Protein AF-A0A7C5BW83-F1 (afdb_monomer)

Nearest PDB structures (foldseek):
  3kxy-assembly4_V  TM=2.180E-01  e=2.032E+00  Pseudomonas aeruginosa
  3kxy-assembly2_T  TM=2.739E-01  e=6.549E+00  Pseudomonas aeruginosa

Structure (mmCIF, N/CA/C/O backbone):
data_AF-A0A7C5BW83-F1
#
_entry.id   AF-A0A7C5BW83-F1
#
loop_
_atom_site.group_PDB
_atom_site.id
_atom_site.type_symbol
_atom_site.label_atom_id
_atom_site.label_alt_id
_atom_site.label_comp_id
_atom_site.label_asym_id
_atom_site.label_entity_id
_atom_site.label_seq_id
_atom_site.pdbx_PDB_ins_code
_atom_site.Cartn_x
_atom_site.Cartn_y
_atom_site.Cartn_z
_atom_site.occupancy
_atom_site.B_iso_or_equiv
_atom_site.auth_seq_id
_atom_site.auth_comp_id
_atom_site.auth_asym_id
_atom_site.auth_atom_id
_atom_site.pdbx_PDB_model_num
ATOM 1 N N . MET A 1 1 ? 11.872 19.569 -28.171 1.00 52.12 1 MET A N 1
ATOM 2 C CA . MET A 1 1 ? 11.306 18.224 -28.415 1.00 52.12 1 MET A CA 1
ATOM 3 C C . MET A 1 1 ? 12.362 17.209 -28.001 1.00 52.12 1 MET A C 1
ATOM 5 O O . MET A 1 1 ? 13.387 17.129 -28.664 1.00 52.12 1 MET A O 1
ATOM 9 N N . GLN A 1 2 ? 12.189 16.539 -26.862 1.00 61.56 2 GLN A N 1
ATOM 10 C CA . GLN A 1 2 ? 13.181 15.584 -26.355 1.00 61.56 2 GLN A CA 1
ATOM 11 C C . GLN A 1 2 ? 12.855 14.187 -26.890 1.00 61.56 2 GLN A C 1
ATOM 13 O O . GLN A 1 2 ? 11.687 13.812 -26.971 1.00 61.56 2 GLN A O 1
ATOM 18 N N . ARG A 1 3 ? 13.874 13.451 -27.338 1.00 64.69 3 ARG A N 1
ATOM 19 C CA . ARG A 1 3 ? 13.723 12.127 -27.952 1.00 64.69 3 ARG A CA 1
ATOM 20 C C . ARG A 1 3 ? 14.452 11.116 -27.079 1.00 64.69 3 ARG A C 1
ATOM 22 O O . ARG A 1 3 ? 15.665 11.213 -26.939 1.00 64.69 3 ARG A O 1
ATOM 29 N N . ALA A 1 4 ? 13.725 10.158 -26.516 1.00 69.69 4 ALA A N 1
ATOM 30 C CA . ALA A 1 4 ? 14.330 9.018 -25.841 1.00 69.69 4 ALA A CA 1
ATOM 31 C C . ALA A 1 4 ? 14.595 7.903 -26.863 1.00 69.69 4 ALA A C 1
ATOM 33 O O . ALA A 1 4 ? 13.813 7.701 -27.797 1.00 69.69 4 ALA A O 1
ATOM 34 N N . ARG A 1 5 ? 15.724 7.205 -26.726 1.00 71.44 5 ARG A N 1
ATOM 35 C CA . ARG A 1 5 ? 16.112 6.127 -27.643 1.00 71.44 5 ARG A CA 1
ATOM 36 C C . ARG A 1 5 ? 15.618 4.794 -27.096 1.00 71.44 5 ARG A 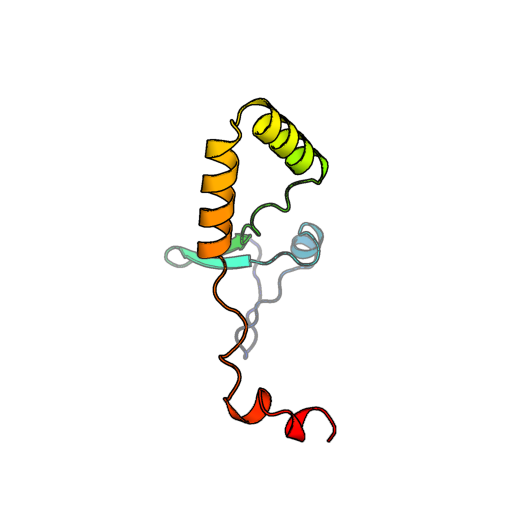C 1
ATOM 38 O O . ARG A 1 5 ? 15.892 4.471 -25.944 1.00 71.44 5 ARG A O 1
ATOM 45 N N . LEU A 1 6 ? 14.933 4.030 -27.944 1.00 78.69 6 LEU A N 1
ATOM 46 C CA . LEU A 1 6 ? 14.587 2.640 -27.670 1.00 78.69 6 LEU A CA 1
ATOM 47 C C . LEU A 1 6 ? 15.761 1.746 -28.085 1.00 78.69 6 LEU A C 1
ATOM 49 O O . LEU A 1 6 ? 16.260 1.854 -29.211 1.00 78.69 6 LEU A O 1
ATOM 53 N N . ASP A 1 7 ? 16.224 0.884 -27.189 1.00 82.38 7 ASP A N 1
ATOM 54 C CA . ASP A 1 7 ? 17.207 -0.136 -27.533 1.00 82.38 7 ASP A CA 1
ATOM 55 C C . ASP A 1 7 ? 16.550 -1.357 -28.212 1.00 82.38 7 ASP A C 1
ATOM 57 O O . ASP A 1 7 ? 15.327 -1.487 -28.299 1.00 82.38 7 ASP A O 1
ATOM 61 N N . LYS A 1 8 ? 17.373 -2.293 -28.701 1.00 81.88 8 LYS A N 1
ATOM 62 C CA . LYS A 1 8 ? 16.898 -3.525 -29.367 1.00 81.88 8 LYS A CA 1
ATOM 63 C C . LYS A 1 8 ? 16.144 -4.484 -28.432 1.00 81.88 8 LYS A C 1
ATOM 65 O O . LYS A 1 8 ? 15.617 -5.486 -28.900 1.00 81.88 8 LYS A O 1
ATOM 70 N N . ARG A 1 9 ? 16.139 -4.217 -27.126 1.00 81.69 9 ARG A N 1
ATOM 71 C CA . ARG A 1 9 ? 15.454 -4.991 -26.085 1.00 81.69 9 ARG A CA 1
ATOM 72 C C . ARG A 1 9 ? 14.198 -4.271 -25.583 1.00 81.69 9 ARG A C 1
ATOM 74 O O . ARG A 1 9 ? 13.590 -4.740 -24.628 1.00 81.69 9 ARG A O 1
ATOM 81 N N . GLY A 1 10 ? 13.816 -3.155 -26.210 1.00 78.19 10 GLY A N 1
ATOM 82 C CA . GLY A 1 10 ? 12.641 -2.374 -25.836 1.00 78.19 10 GLY A CA 1
ATOM 83 C C . GLY A 1 10 ? 12.843 -1.471 -24.617 1.00 78.19 10 GLY A C 1
ATOM 84 O O . GLY A 1 10 ? 11.860 -0.985 -24.070 1.00 78.19 10 GLY A O 1
ATOM 85 N N . ARG A 1 11 ? 14.082 -1.229 -24.169 1.00 82.25 11 ARG A N 1
ATOM 86 C CA . ARG A 1 11 ? 14.363 -0.315 -23.052 1.00 82.25 11 ARG A CA 1
ATOM 87 C C . ARG A 1 11 ? 14.449 1.114 -23.558 1.00 82.25 11 ARG A C 1
ATOM 89 O O . ARG A 1 11 ? 15.097 1.380 -24.571 1.00 82.25 11 ARG A O 1
ATOM 96 N N . VAL A 1 12 ? 13.824 2.029 -22.828 1.00 83.25 12 VAL A N 1
ATOM 97 C CA . VAL A 1 12 ? 13.909 3.469 -23.073 1.00 83.25 12 VAL A CA 1
ATOM 98 C C . VAL A 1 12 ? 14.914 4.059 -22.093 1.00 83.25 12 VAL A C 1
ATOM 100 O O . VAL A 1 12 ? 14.702 4.003 -20.886 1.00 83.25 12 VAL A O 1
ATOM 103 N N . THR A 1 13 ? 16.002 4.638 -22.599 1.00 81.94 13 THR A N 1
ATOM 104 C CA . THR A 1 13 ? 16.920 5.422 -21.760 1.00 81.94 13 THR A CA 1
ATOM 105 C C . THR A 1 13 ? 16.453 6.874 -21.739 1.00 81.94 13 THR A C 1
ATOM 107 O O . THR A 1 13 ? 16.411 7.526 -22.788 1.00 81.94 13 THR A O 1
ATOM 110 N N . LEU A 1 14 ? 16.084 7.367 -20.555 1.00 82.19 14 LEU A N 1
ATOM 111 C CA . LEU A 1 14 ? 15.738 8.772 -20.345 1.00 82.19 14 LEU A CA 1
ATOM 112 C C . LEU A 1 14 ? 17.015 9.627 -20.217 1.00 82.19 14 LEU A C 1
ATOM 114 O O . LEU A 1 14 ? 18.001 9.145 -19.658 1.00 82.19 14 LEU A O 1
ATOM 118 N N . PRO A 1 15 ? 17.013 10.874 -20.721 1.00 83.44 15 PRO A N 1
ATOM 119 C CA . PRO A 1 15 ? 18.091 11.831 -20.478 1.00 83.44 15 PRO A CA 1
ATOM 120 C C . PRO A 1 15 ? 18.303 12.103 -18.982 1.00 83.44 15 PRO A C 1
ATOM 122 O O . PRO A 1 15 ? 17.350 12.099 -18.197 1.00 83.44 15 PRO A O 1
ATOM 125 N N . GLU A 1 16 ? 19.547 12.378 -18.595 1.00 81.94 16 GLU A N 1
ATOM 126 C CA . GLU A 1 16 ? 19.949 12.630 -17.204 1.00 81.94 16 GLU A CA 1
ATOM 127 C C . GLU A 1 16 ? 19.235 13.854 -16.605 1.00 81.94 16 GLU A C 1
ATOM 129 O O . GLU A 1 16 ? 18.886 13.878 -15.424 1.00 81.94 16 GLU A O 1
ATOM 134 N N . GLU A 1 17 ? 18.906 14.841 -17.436 1.00 83.06 17 GLU A N 1
ATOM 135 C CA . GLU A 1 17 ? 18.169 16.038 -17.033 1.00 83.06 17 GLU A CA 1
ATOM 136 C C . GLU A 1 17 ? 16.736 15.724 -16.588 1.00 83.06 17 GLU A C 1
ATOM 138 O O . GLU A 1 17 ? 16.185 16.447 -15.763 1.00 83.06 17 GLU A O 1
ATOM 143 N N . ILE A 1 18 ? 16.131 14.651 -17.116 1.00 81.62 18 ILE A N 1
ATOM 144 C CA . ILE A 1 18 ? 14.830 14.161 -16.643 1.00 81.62 18 ILE A CA 1
ATOM 145 C C . ILE A 1 18 ? 15.035 13.364 -15.358 1.00 81.62 18 ILE A C 1
ATOM 147 O O . ILE A 1 18 ? 14.348 13.616 -14.376 1.00 81.62 18 ILE A O 1
ATOM 151 N N . LEU A 1 19 ? 15.998 12.435 -15.345 1.00 81.12 19 LEU A N 1
ATOM 152 C CA . LEU A 1 19 ? 16.256 11.562 -14.195 1.00 81.12 19 LEU A CA 1
ATOM 153 C C . LEU A 1 19 ? 16.594 12.347 -12.920 1.00 81.12 19 LEU A C 1
ATOM 155 O O . LEU A 1 19 ? 16.122 11.989 -11.848 1.00 81.12 19 LEU A O 1
ATOM 159 N N . SER A 1 20 ? 17.343 13.445 -13.039 1.00 81.25 20 SER A N 1
ATOM 160 C CA . SER A 1 20 ? 17.699 14.329 -11.917 1.00 81.25 20 SER A CA 1
ATOM 161 C C . SER A 1 20 ? 16.511 15.064 -11.282 1.00 81.25 20 SER A C 1
ATOM 163 O O . SER A 1 20 ? 16.626 15.548 -10.158 1.00 81.25 20 SER A O 1
ATOM 165 N N . GLN A 1 21 ? 15.370 15.143 -11.971 1.00 81.56 21 GLN A N 1
ATOM 166 C CA . GLN A 1 21 ? 14.134 15.734 -11.447 1.00 81.56 21 GLN A CA 1
ATOM 167 C C . GLN A 1 21 ? 13.223 14.696 -10.780 1.00 81.56 21 GLN A C 1
ATOM 169 O O . GLN A 1 21 ? 12.266 15.066 -10.098 1.00 81.56 21 GLN A O 1
ATOM 174 N N . LEU A 1 22 ? 13.494 13.403 -10.981 1.00 80.81 22 LEU A N 1
ATOM 175 C CA . LEU A 1 22 ? 12.715 12.315 -10.402 1.00 80.81 22 LEU A CA 1
ATOM 176 C C . LEU A 1 22 ? 13.287 11.934 -9.035 1.00 80.81 22 LEU A C 1
ATOM 178 O O . LEU A 1 22 ? 14.490 12.035 -8.792 1.00 80.81 22 LEU A O 1
ATOM 182 N N . ARG A 1 23 ? 12.424 11.476 -8.122 1.00 73.56 23 ARG A N 1
ATOM 183 C CA . ARG A 1 23 ? 12.913 10.929 -6.854 1.00 73.56 23 ARG A CA 1
ATOM 184 C C . ARG A 1 23 ? 13.573 9.567 -7.103 1.00 73.56 23 ARG A C 1
ATOM 186 O O . ARG A 1 23 ? 13.075 8.813 -7.946 1.00 73.56 23 ARG A O 1
ATOM 193 N N . PRO A 1 24 ? 14.633 9.221 -6.352 1.00 71.62 24 PRO A N 1
ATOM 194 C CA . PRO A 1 24 ? 15.136 7.852 -6.307 1.00 71.62 24 PRO A CA 1
ATOM 195 C C . PRO A 1 24 ? 13.990 6.871 -6.025 1.00 71.62 24 PRO A C 1
ATOM 197 O O . PRO A 1 24 ? 13.074 7.211 -5.276 1.00 71.62 24 PRO A O 1
ATOM 200 N N . ASP A 1 25 ? 14.036 5.694 -6.651 1.00 72.19 25 ASP A N 1
ATOM 201 C CA . ASP A 1 25 ? 13.066 4.600 -6.472 1.00 72.19 25 ASP A CA 1
ATOM 202 C C . ASP A 1 25 ? 11.612 4.923 -6.871 1.00 72.19 25 ASP A C 1
ATOM 204 O O . ASP A 1 25 ? 10.677 4.270 -6.423 1.00 72.19 25 ASP A O 1
ATOM 208 N N . SER A 1 26 ? 11.399 5.921 -7.735 1.00 74.50 26 SER A N 1
ATOM 209 C CA . SER A 1 26 ? 10.062 6.218 -8.269 1.00 74.50 26 SER A CA 1
ATOM 210 C C . SER A 1 26 ? 9.642 5.192 -9.327 1.00 74.50 26 SER A C 1
ATOM 212 O O . SER A 1 26 ? 10.343 5.008 -10.326 1.00 74.50 26 SER A O 1
ATOM 214 N N . GLU A 1 27 ? 8.469 4.585 -9.155 1.00 81.81 27 GLU A N 1
ATOM 215 C CA . GLU A 1 27 ? 7.844 3.723 -10.162 1.00 81.81 27 GLU A CA 1
ATOM 216 C C . GLU A 1 27 ? 6.967 4.530 -11.133 1.00 81.81 27 GLU A C 1
ATOM 218 O O . GLU A 1 27 ? 6.298 5.494 -10.758 1.00 81.81 27 GLU A O 1
ATOM 223 N N . PHE A 1 28 ? 6.970 4.137 -12.409 1.00 81.81 28 PHE A N 1
ATOM 224 C CA . PHE A 1 28 ? 6.177 4.776 -13.461 1.00 81.81 28 PHE A CA 1
ATOM 225 C C . PHE A 1 28 ? 5.462 3.728 -14.306 1.00 81.81 28 PHE A C 1
ATOM 227 O O . PHE A 1 28 ? 6.063 2.751 -14.751 1.00 81.81 28 PHE A O 1
ATOM 234 N N . GLU A 1 29 ? 4.197 3.991 -14.601 1.00 84.69 29 GLU A N 1
ATOM 235 C CA . GLU A 1 29 ? 3.402 3.2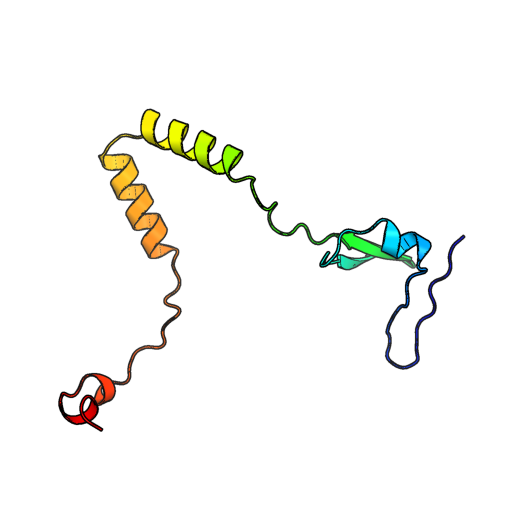52 -15.566 1.00 84.69 29 GLU A CA 1
ATOM 236 C C . GLU A 1 29 ? 3.498 3.898 -16.950 1.00 84.69 29 GLU A C 1
ATOM 238 O O . GLU A 1 29 ? 3.536 5.122 -17.105 1.00 84.69 29 GLU A O 1
ATOM 243 N N . VAL A 1 30 ? 3.521 3.060 -17.989 1.00 85.31 30 VAL A N 1
ATOM 244 C CA . VAL A 1 30 ? 3.501 3.505 -19.385 1.00 85.31 30 VAL A CA 1
ATOM 245 C C . VAL A 1 30 ? 2.068 3.438 -19.900 1.00 85.31 30 VAL A C 1
ATOM 247 O O . VAL A 1 30 ? 1.543 2.358 -20.165 1.00 85.31 30 VAL A O 1
ATOM 250 N N . VAL A 1 31 ? 1.454 4.598 -20.113 1.00 85.00 31 VAL A N 1
ATOM 251 C CA . VAL A 1 31 ? 0.109 4.716 -20.683 1.00 85.00 31 VAL A CA 1
ATOM 252 C C . VAL A 1 31 ? 0.207 5.099 -22.156 1.00 85.00 31 VAL A C 1
ATOM 254 O O . VAL A 1 31 ? 0.898 6.050 -22.529 1.00 85.00 31 VAL A O 1
ATOM 257 N N . ARG A 1 32 ? -0.507 4.371 -23.019 1.00 87.06 32 ARG A N 1
ATOM 258 C CA . ARG A 1 32 ? -0.633 4.721 -24.437 1.00 87.06 32 ARG A CA 1
ATOM 259 C C . ARG A 1 32 ? -1.778 5.705 -24.635 1.00 87.06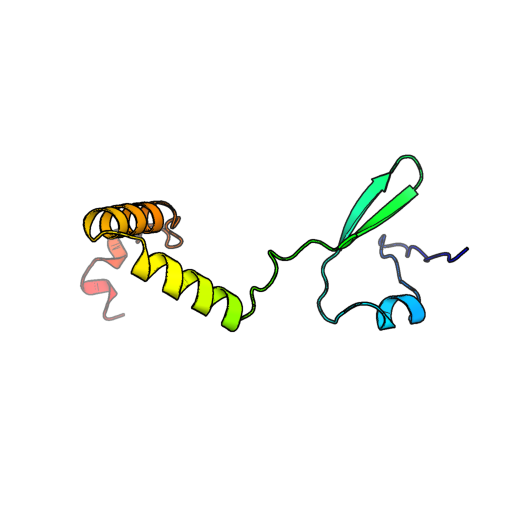 32 ARG A C 1
ATOM 261 O O . ARG A 1 32 ? -2.927 5.389 -24.352 1.00 87.06 32 ARG A O 1
ATOM 268 N N . ASP A 1 33 ? -1.455 6.860 -25.197 1.00 86.88 33 ASP A N 1
ATOM 269 C CA . ASP A 1 33 ? -2.396 7.919 -25.540 1.00 86.88 33 ASP A CA 1
ATOM 270 C C . ASP A 1 33 ? -2.332 8.187 -27.049 1.00 86.88 33 ASP A C 1
ATOM 272 O O . ASP A 1 33 ? -1.461 8.903 -27.553 1.00 86.88 33 AS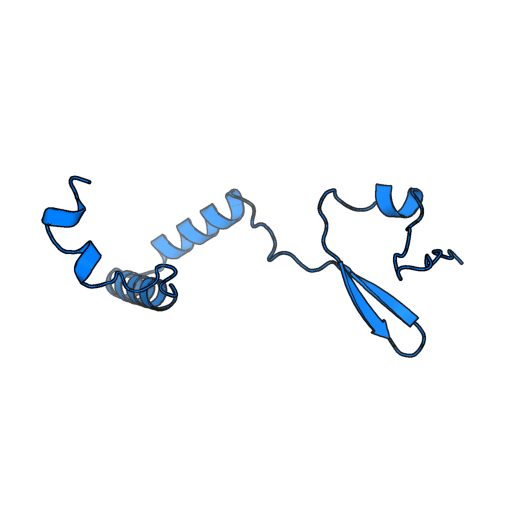P A O 1
ATOM 276 N N . GLY A 1 34 ? -3.194 7.496 -27.799 1.00 86.69 34 GLY A N 1
ATOM 277 C CA . GLY A 1 34 ? -3.180 7.501 -29.262 1.00 86.69 34 GLY A CA 1
ATOM 278 C C . GLY A 1 34 ? -1.858 6.979 -29.844 1.00 86.69 34 GLY A C 1
ATOM 279 O O . GLY A 1 34 ? -1.542 5.784 -29.759 1.00 86.69 34 GLY A O 1
ATOM 280 N N . SER A 1 35 ? -1.095 7.882 -30.469 1.00 86.75 35 SER A N 1
ATOM 281 C CA . SER A 1 35 ? 0.242 7.621 -31.026 1.00 86.75 35 SER A CA 1
ATOM 282 C C . SER A 1 35 ? 1.390 7.926 -30.058 1.00 86.75 35 SER A C 1
ATOM 284 O O . SER A 1 35 ? 2.551 7.750 -30.423 1.00 86.75 35 SER A O 1
ATOM 286 N N . SER A 1 36 ? 1.083 8.410 -28.856 1.00 84.56 36 SER A N 1
ATOM 287 C CA . SER A 1 36 ? 2.062 8.834 -27.859 1.00 84.56 36 SER A CA 1
ATOM 288 C C . SER A 1 36 ? 2.102 7.856 -26.688 1.00 84.56 36 SER A C 1
ATOM 290 O O . SER A 1 36 ? 1.099 7.238 -26.335 1.00 84.56 36 SER A O 1
ATOM 292 N N . LEU A 1 37 ? 3.271 7.725 -26.065 1.00 84.06 37 LEU A N 1
ATOM 293 C CA . LEU A 1 37 ? 3.433 7.040 -24.785 1.00 84.06 37 LEU A CA 1
ATOM 294 C C . LEU A 1 37 ? 3.671 8.100 -23.711 1.00 84.06 37 LEU A C 1
ATOM 296 O O . LEU A 1 37 ? 4.521 8.975 -23.889 1.00 84.06 37 LEU A O 1
ATOM 300 N N . ARG A 1 38 ? 2.913 8.032 -22.618 1.00 83.44 38 ARG A N 1
ATOM 301 C CA . ARG A 1 38 ? 3.075 8.882 -21.439 1.00 83.44 38 ARG A CA 1
ATOM 302 C C . ARG A 1 38 ? 3.552 8.030 -20.271 1.00 83.44 38 ARG A C 1
ATOM 304 O O . ARG A 1 38 ? 3.004 6.961 -20.030 1.00 83.44 38 ARG A O 1
ATOM 311 N N . LEU A 1 39 ? 4.565 8.518 -19.565 1.00 83.25 39 LEU A N 1
ATOM 312 C CA . LEU A 1 39 ? 4.974 7.974 -18.275 1.00 83.25 39 LEU A CA 1
ATOM 313 C C . LEU A 1 39 ? 4.162 8.684 -17.198 1.00 83.25 39 LEU A C 1
ATOM 315 O O . LEU A 1 39 ? 4.210 9.911 -17.106 1.00 83.25 39 LEU A O 1
ATOM 319 N N . VAL A 1 40 ? 3.400 7.923 -16.426 1.00 82.56 40 VAL A N 1
ATOM 320 C CA . VAL A 1 40 ? 2.621 8.424 -15.295 1.00 82.56 40 VAL A CA 1
ATOM 321 C C . VAL A 1 40 ? 3.254 7.840 -14.039 1.00 82.56 40 VAL A C 1
ATOM 323 O O . VAL A 1 40 ? 3.495 6.634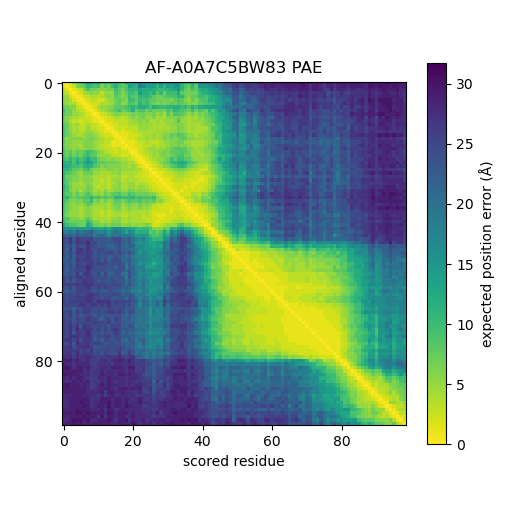 -14.022 1.00 82.56 40 VAL A O 1
ATOM 326 N N . PRO A 1 41 ? 3.598 8.651 -13.024 1.00 79.88 41 PRO A N 1
ATOM 327 C CA . PRO A 1 41 ? 4.075 8.096 -11.766 1.00 79.88 41 PRO A CA 1
ATOM 328 C C . PRO A 1 41 ? 3.009 7.144 -11.235 1.00 79.88 41 PRO A C 1
ATOM 330 O O . PRO A 1 41 ? 1.836 7.514 -11.156 1.00 79.88 41 PRO A O 1
ATOM 333 N N . VAL A 1 42 ? 3.417 5.922 -10.904 1.00 78.06 42 VAL A N 1
ATOM 334 C CA . VAL A 1 42 ? 2.564 5.057 -10.099 1.00 78.06 42 VAL A CA 1
ATOM 335 C C . VAL A 1 42 ? 2.522 5.744 -8.751 1.00 78.06 42 VAL A C 1
ATOM 337 O O . VAL A 1 42 ? 3.557 5.892 -8.097 1.00 78.06 42 VAL A O 1
ATOM 340 N N . GLU A 1 43 ? 1.359 6.263 -8.370 1.00 63.22 43 GLU A N 1
ATOM 341 C CA . GLU A 1 43 ? 1.162 6.685 -6.994 1.00 63.22 43 GLU A CA 1
ATOM 342 C C . GLU A 1 43 ? 1.342 5.426 -6.138 1.00 63.22 43 GLU A C 1
ATOM 344 O O . GLU A 1 43 ? 0.410 4.641 -5.966 1.00 63.22 43 GLU A O 1
ATOM 349 N N . GLU A 1 44 ? 2.553 5.209 -5.603 1.00 55.56 44 GLU A N 1
ATOM 350 C CA . GLU A 1 44 ? 2.679 4.445 -4.366 1.00 55.56 44 GLU A CA 1
ATOM 351 C C . GLU A 1 44 ? 1.621 5.048 -3.437 1.00 55.56 44 GLU A C 1
ATOM 353 O O . GLU A 1 44 ? 1.600 6.283 -3.326 1.00 55.56 44 GLU A O 1
ATOM 358 N N . PRO A 1 45 ? 0.727 4.249 -2.816 1.00 52.38 45 PRO A N 1
ATOM 359 C CA . PRO A 1 45 ? -0.260 4.785 -1.891 1.00 52.38 45 PRO A CA 1
ATOM 360 C C . PRO A 1 45 ? 0.504 5.687 -0.937 1.00 52.38 45 PRO A C 1
ATOM 362 O O . PRO A 1 45 ? 1.408 5.199 -0.254 1.00 52.38 45 PRO A O 1
ATOM 365 N N . ALA A 1 46 ? 0.237 6.998 -1.037 1.00 54.81 46 ALA A N 1
ATOM 366 C CA . ALA A 1 46 ? 1.162 8.027 -0.582 1.00 54.81 46 ALA A CA 1
ATOM 367 C C . ALA A 1 46 ? 1.697 7.617 0.782 1.00 54.81 46 ALA A C 1
ATOM 369 O O . ALA A 1 46 ? 0.888 7.373 1.681 1.00 54.81 46 ALA A O 1
ATOM 370 N N . ARG A 1 47 ? 3.022 7.447 0.912 1.00 56.41 47 ARG A N 1
ATOM 371 C CA . ARG A 1 47 ? 3.644 7.096 2.194 1.00 56.41 47 ARG A CA 1
ATOM 372 C C . ARG A 1 47 ? 3.225 8.170 3.189 1.00 56.41 47 ARG A C 1
ATOM 374 O O . ARG A 1 47 ? 3.816 9.249 3.215 1.00 56.41 47 ARG A O 1
ATOM 381 N N . ARG A 1 48 ? 2.148 7.899 3.933 1.00 64.12 48 ARG A N 1
ATOM 382 C CA . ARG A 1 48 ? 1.564 8.847 4.875 1.00 64.12 48 ARG A CA 1
ATOM 383 C C . ARG A 1 48 ? 2.658 9.166 5.871 1.00 64.12 48 ARG A C 1
ATOM 385 O O . ARG A 1 48 ? 3.339 8.262 6.365 1.00 64.12 48 ARG A O 1
ATOM 392 N N . SER A 1 49 ? 2.876 10.447 6.131 1.00 72.88 49 SER A N 1
ATOM 393 C CA . SER A 1 49 ? 3.857 10.822 7.134 1.00 72.88 49 SER A CA 1
ATOM 394 C C . SER A 1 49 ? 3.425 10.252 8.486 1.00 72.88 49 SER A C 1
ATOM 396 O O . SER A 1 49 ? 2.235 10.143 8.789 1.00 72.88 49 SER A O 1
ATOM 398 N N . VAL A 1 50 ? 4.398 9.904 9.331 1.00 74.94 50 VAL A N 1
ATOM 399 C CA . VAL A 1 50 ? 4.131 9.381 10.684 1.00 74.94 50 VAL A CA 1
ATOM 400 C C . VAL A 1 50 ? 3.210 10.324 11.466 1.00 74.94 50 VAL A C 1
ATOM 402 O O . VAL A 1 50 ? 2.331 9.878 12.197 1.00 74.94 50 VAL A O 1
ATOM 405 N N . LYS A 1 51 ? 3.362 11.635 11.250 1.00 76.81 51 LYS A N 1
ATOM 406 C CA . LYS A 1 51 ? 2.541 12.668 11.879 1.00 76.81 51 LYS A CA 1
ATOM 407 C C . LYS A 1 51 ? 1.073 12.593 11.452 1.00 76.81 51 LYS A C 1
ATOM 409 O O . LYS A 1 51 ? 0.195 12.732 12.295 1.00 76.81 51 LYS A O 1
ATO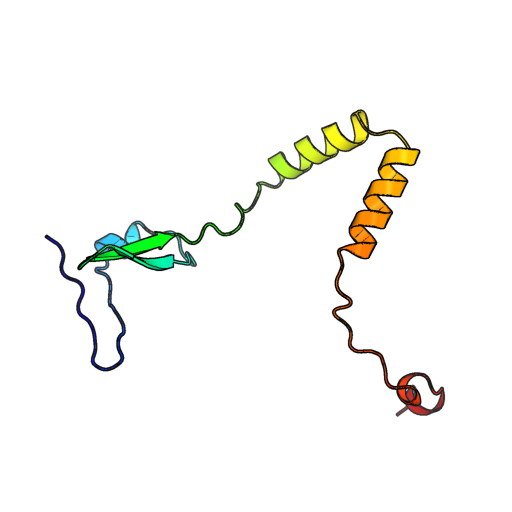M 414 N N . GLU A 1 52 ? 0.803 12.368 10.168 1.00 78.62 52 GLU A N 1
ATOM 415 C CA . GLU A 1 52 ? -0.566 12.239 9.653 1.00 78.62 52 GLU A CA 1
ATOM 416 C C . GLU A 1 52 ? -1.248 10.986 10.198 1.00 78.62 52 GLU A C 1
ATOM 418 O O . GLU A 1 52 ? -2.373 11.070 10.685 1.00 78.62 52 GLU A O 1
ATOM 423 N N . LEU A 1 53 ? -0.535 9.855 10.200 1.00 81.62 53 LEU A N 1
ATOM 424 C CA . LEU A 1 53 ? -1.029 8.601 10.775 1.00 81.62 53 LEU A CA 1
ATOM 425 C C . LEU A 1 53 ? -1.351 8.749 12.265 1.00 81.62 53 LEU A C 1
ATOM 427 O O . LEU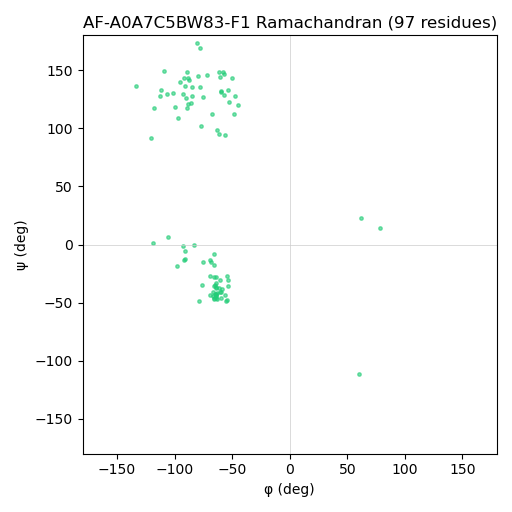 A 1 53 ? -2.374 8.257 12.735 1.00 81.62 53 LEU A O 1
ATOM 431 N N . GLN A 1 54 ? -0.499 9.459 13.006 1.00 83.44 54 GLN A N 1
ATOM 432 C CA . GLN A 1 54 ? -0.710 9.696 14.427 1.00 83.44 54 GLN A CA 1
ATOM 433 C C . GLN A 1 54 ? -1.944 10.572 14.685 1.00 83.44 54 GLN A C 1
ATOM 435 O O . GLN A 1 54 ? -2.776 10.218 15.516 1.00 83.44 54 GLN A O 1
ATOM 440 N N . SER A 1 55 ? -2.111 11.669 13.941 1.00 85.75 55 SER A N 1
ATOM 441 C CA . SER A 1 55 ? -3.283 12.543 14.086 1.00 85.75 55 SER A CA 1
ATOM 442 C C . SER A 1 55 ? -4.601 11.858 13.706 1.00 85.75 55 SER A C 1
ATOM 444 O O . SER A 1 55 ? -5.637 12.136 14.306 1.00 85.75 55 SER A O 1
ATOM 446 N N . GLU A 1 56 ? -4.591 10.969 12.715 1.00 87.69 56 GLU A N 1
ATOM 447 C CA . GLU A 1 56 ? -5.763 10.176 12.330 1.00 87.69 56 GLU A CA 1
ATOM 448 C C . GLU A 1 56 ? -6.116 9.141 13.405 1.00 87.69 56 GLU A C 1
ATOM 450 O O . GLU A 1 56 ? -7.281 9.032 13.792 1.00 87.69 56 GLU A O 1
ATOM 455 N N . ALA A 1 57 ? -5.111 8.453 13.955 1.00 87.75 57 ALA A N 1
ATOM 456 C CA . ALA A 1 57 ? -5.303 7.522 15.060 1.00 87.75 57 ALA A CA 1
ATOM 457 C C . ALA A 1 57 ? -5.887 8.226 16.295 1.00 87.75 57 ALA A C 1
ATOM 459 O O . ALA A 1 57 ? -6.847 7.736 16.883 1.00 87.75 57 ALA A O 1
ATOM 460 N N . GLU A 1 58 ? -5.357 9.394 16.668 1.00 91.00 58 GLU A N 1
ATOM 461 C CA . GLU A 1 58 ? -5.865 10.189 17.794 1.00 91.00 58 GLU A CA 1
ATOM 462 C C . GLU A 1 58 ? -7.354 10.530 17.641 1.00 91.00 58 GLU A C 1
ATOM 464 O O . GLU A 1 58 ? -8.119 10.370 18.594 1.00 91.00 58 GLU A O 1
ATOM 469 N N . ARG A 1 59 ? -7.791 10.929 16.438 1.00 92.44 59 ARG A N 1
ATOM 470 C CA . ARG A 1 59 ? -9.214 11.182 16.154 1.00 92.44 59 ARG A CA 1
ATOM 471 C C . ARG A 1 59 ? -10.045 9.911 16.233 1.00 92.44 59 ARG A C 1
ATOM 473 O O . ARG A 1 59 ? -11.070 9.901 16.907 1.00 92.44 59 ARG A O 1
ATOM 480 N N . TYR A 1 60 ? -9.579 8.830 15.611 1.00 93.44 60 TYR A N 1
ATOM 481 C CA . TYR A 1 60 ? -10.271 7.545 15.641 1.00 93.44 60 TYR A CA 1
ATOM 482 C C . TYR A 1 60 ? -10.541 7.086 17.081 1.00 93.44 60 TYR A C 1
ATOM 484 O O . TYR A 1 60 ? -11.673 6.739 17.418 1.00 93.44 60 TYR A O 1
ATOM 492 N N . TRP A 1 61 ? -9.537 7.143 17.962 1.00 92.06 61 TRP A N 1
ATOM 493 C CA . TRP A 1 61 ? -9.692 6.736 19.363 1.00 92.06 61 TRP A CA 1
ATOM 494 C C . TRP A 1 61 ? -10.581 7.679 20.181 1.00 92.06 61 TRP A C 1
ATOM 496 O O . TRP A 1 61 ? -11.196 7.227 21.150 1.00 92.06 61 TRP A O 1
ATOM 506 N N . ALA A 1 62 ? -10.661 8.959 19.814 1.00 93.62 62 ALA A N 1
ATOM 507 C CA . ALA A 1 62 ? -11.548 9.922 20.459 1.00 93.62 62 ALA A CA 1
ATOM 508 C C . ALA A 1 62 ? -13.019 9.747 20.038 1.00 93.62 62 ALA A C 1
ATOM 510 O O . ALA A 1 62 ? -13.915 9.946 20.854 1.00 93.62 62 ALA A O 1
ATOM 511 N N . GLU A 1 63 ? -13.268 9.366 18.783 1.00 94.44 63 GLU A N 1
ATOM 512 C CA . GLU A 1 63 ? -14.605 9.373 18.175 1.00 94.44 63 GLU A CA 1
ATOM 513 C C . GLU A 1 63 ? -15.304 8.002 18.178 1.00 94.44 63 GLU A C 1
ATOM 515 O O . GLU A 1 63 ? -16.527 7.934 18.055 1.00 94.44 63 GLU A O 1
ATOM 520 N N . THR A 1 64 ? -14.572 6.896 18.350 1.00 94.19 64 THR A N 1
ATOM 521 C CA . THR A 1 64 ? -15.156 5.541 18.326 1.00 94.19 64 THR A CA 1
ATOM 522 C C . THR A 1 64 ? -15.502 4.990 19.707 1.00 94.19 64 THR A C 1
ATOM 524 O O . THR A 1 64 ? -14.727 5.109 20.663 1.00 94.19 64 THR A O 1
ATOM 527 N N . THR A 1 65 ? -16.646 4.301 19.803 1.00 95.56 65 THR A N 1
ATOM 528 C CA . THR A 1 65 ? -17.052 3.545 21.000 1.00 95.56 65 THR A CA 1
ATOM 529 C C . THR A 1 65 ? -16.320 2.208 21.104 1.00 95.56 65 THR A C 1
ATOM 531 O O . THR A 1 65 ? -15.686 1.743 20.155 1.00 95.56 65 THR A O 1
ATOM 534 N N . SER A 1 66 ? -16.436 1.552 22.260 1.00 93.06 66 SER A N 1
ATOM 535 C CA . SER A 1 66 ? -15.837 0.229 22.469 1.00 93.06 66 SER A CA 1
ATOM 536 C C . SER A 1 66 ? -16.445 -0.842 21.555 1.00 93.06 66 SER A C 1
ATOM 538 O O . SER A 1 66 ? -15.696 -1.671 21.039 1.00 93.06 66 SER A O 1
ATOM 540 N N . GLU A 1 67 ? -17.760 -0.813 21.289 1.00 94.75 67 GLU A N 1
ATOM 541 C CA . GLU A 1 67 ? -18.368 -1.769 20.351 1.00 94.75 67 GLU A CA 1
ATOM 542 C C . GLU A 1 67 ? -17.893 -1.544 18.913 1.00 94.75 67 GLU A C 1
ATOM 544 O O . GLU A 1 67 ? -17.597 -2.506 18.204 1.00 94.75 67 GLU A O 1
ATOM 549 N N . GLN A 1 68 ? -17.777 -0.281 18.486 1.00 93.62 68 GLN A N 1
ATOM 550 C CA . GLN A 1 68 ? -17.328 0.050 17.134 1.00 93.62 68 GLN A CA 1
ATOM 551 C C . GLN A 1 68 ? -15.881 -0.406 16.903 1.00 93.62 68 GLN A C 1
ATOM 553 O O . GLN A 1 68 ? -15.596 -1.058 15.904 1.00 93.62 68 GLN A O 1
ATOM 558 N N . ARG A 1 69 ? -14.993 -0.188 17.881 1.00 94.62 69 ARG A N 1
ATOM 559 C CA . ARG A 1 69 ? -13.601 -0.666 17.816 1.00 94.62 69 ARG A CA 1
ATOM 560 C C . ARG A 1 69 ? -13.510 -2.184 17.702 1.00 94.62 69 ARG A C 1
ATOM 562 O O . ARG A 1 69 ? -12.682 -2.687 16.950 1.00 94.62 69 ARG A O 1
ATOM 569 N N . ALA A 1 70 ? -14.344 -2.914 18.444 1.00 94.19 70 ALA 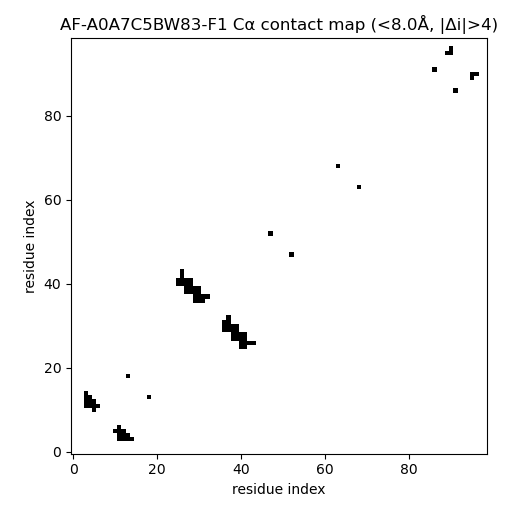A N 1
ATOM 570 C CA . ALA A 1 70 ? -14.379 -4.371 18.365 1.00 94.19 70 ALA A CA 1
ATOM 571 C C . ALA A 1 70 ? -14.808 -4.840 16.966 1.00 94.19 70 ALA A C 1
ATOM 573 O O . ALA A 1 70 ? -14.207 -5.757 16.410 1.00 94.19 70 ALA A O 1
ATOM 574 N N . LYS A 1 71 ? -15.804 -4.175 16.370 1.00 95.62 71 LYS A N 1
ATOM 575 C CA . LYS A 1 71 ? -16.265 -4.465 15.009 1.00 95.62 71 LYS A CA 1
ATOM 576 C C . LYS A 1 71 ? -15.188 -4.178 13.960 1.00 95.62 71 LYS A C 1
ATOM 578 O O . LYS A 1 71 ? -14.947 -5.022 13.101 1.00 95.62 71 LYS A O 1
ATOM 583 N N . ASP A 1 72 ? -14.531 -3.027 14.053 1.00 93.81 72 ASP A N 1
ATOM 584 C CA . ASP A 1 72 ? -13.481 -2.627 13.111 1.00 93.81 72 ASP A CA 1
ATOM 585 C C . ASP A 1 72 ? -12.255 -3.545 13.210 1.00 93.81 72 ASP A C 1
ATOM 587 O O . ASP A 1 72 ? -11.659 -3.902 12.196 1.00 93.81 72 ASP A O 1
ATOM 591 N N . PHE A 1 73 ? -11.923 -4.008 14.419 1.00 91.38 73 PHE A N 1
ATOM 592 C CA . PHE A 1 73 ? -10.861 -4.990 14.630 1.00 91.38 73 PHE A CA 1
ATOM 593 C C . PHE A 1 73 ? -11.166 -6.340 13.970 1.00 91.38 73 PHE A C 1
ATOM 595 O O . PHE A 1 73 ? -10.297 -6.905 13.310 1.00 91.38 73 PHE A O 1
ATOM 602 N N . LEU A 1 74 ? -12.395 -6.847 14.107 1.00 92.25 74 LEU A N 1
ATOM 603 C CA . LEU A 1 74 ? -12.805 -8.090 13.445 1.00 92.25 74 LEU A CA 1
ATOM 604 C C . LEU A 1 74 ? -12.784 -7.945 11.919 1.00 92.25 74 LEU A C 1
ATOM 606 O O . LEU A 1 74 ? -12.246 -8.808 11.235 1.00 92.25 74 LEU A O 1
ATOM 610 N N . ALA A 1 75 ? -13.279 -6.822 11.391 1.00 90.06 75 ALA A N 1
ATOM 611 C CA . ALA A 1 75 ? -13.224 -6.541 9.958 1.00 90.06 75 ALA A CA 1
ATOM 612 C C . ALA A 1 75 ? -11.778 -6.460 9.435 1.00 90.06 75 ALA A C 1
ATOM 614 O O . ALA A 1 75 ? -11.483 -6.933 8.338 1.00 90.06 75 ALA A O 1
ATOM 615 N N . TRP A 1 76 ? -10.862 -5.892 10.226 1.00 90.12 76 TRP A N 1
ATOM 616 C CA . TRP A 1 76 ? -9.439 -5.888 9.903 1.00 90.12 76 TRP A CA 1
ATOM 617 C C . TRP A 1 76 ? -8.862 -7.305 9.863 1.00 90.12 76 TRP A C 1
ATOM 619 O O . TRP A 1 76 ? -8.199 -7.635 8.884 1.00 90.12 76 TRP A O 1
ATOM 629 N N . ILE A 1 77 ? -9.150 -8.155 10.856 1.00 86.19 77 ILE A N 1
ATOM 630 C CA . ILE A 1 77 ? -8.734 -9.569 10.845 1.00 86.19 77 ILE A CA 1
ATOM 631 C C . ILE A 1 77 ? -9.231 -10.272 9.580 1.00 86.19 77 ILE A C 1
ATOM 633 O O . ILE A 1 77 ? -8.435 -10.918 8.905 1.00 86.19 77 ILE A O 1
ATOM 637 N N . ASP A 1 78 ? -10.508 -10.114 9.236 1.00 85.25 78 ASP A N 1
ATOM 638 C CA . ASP A 1 78 ? -11.107 -10.770 8.068 1.00 85.25 78 ASP A CA 1
ATOM 639 C C . ASP A 1 78 ? -10.485 -10.293 6.745 1.00 85.25 78 ASP A C 1
ATOM 641 O O . ASP A 1 78 ? -10.434 -11.039 5.768 1.00 85.25 78 ASP A O 1
ATOM 645 N N . SER A 1 79 ? -9.983 -9.054 6.704 1.00 85.56 79 SER A N 1
ATOM 646 C CA . SER A 1 79 ? -9.273 -8.511 5.539 1.00 85.56 79 SER A CA 1
ATOM 647 C C . SER A 1 79 ? -7.849 -9.048 5.369 1.00 85.56 79 SER A C 1
ATOM 649 O O . SER A 1 79 ? -7.253 -8.879 4.302 1.00 85.56 79 SER A O 1
ATOM 651 N N . LEU A 1 80 ? -7.278 -9.677 6.402 1.00 84.38 80 LEU A N 1
ATOM 652 C CA . LEU A 1 80 ? -5.968 -10.302 6.296 1.00 84.38 80 LEU A CA 1
ATOM 653 C C . LEU A 1 80 ? -6.135 -11.629 5.557 1.00 84.38 80 LEU A C 1
ATOM 655 O O . LEU A 1 80 ? -6.536 -12.633 6.141 1.00 84.38 80 LEU A O 1
ATOM 659 N N . GLU A 1 81 ? -5.780 -11.655 4.271 1.00 70.75 81 GLU A N 1
ATOM 660 C CA . GLU A 1 81 ? -5.600 -12.929 3.577 1.00 70.75 81 GLU A CA 1
ATOM 661 C C . GLU A 1 81 ? -4.619 -13.802 4.378 1.00 70.75 81 GLU A C 1
ATOM 663 O O . GLU A 1 81 ? -3.546 -13.316 4.772 1.00 70.75 81 GLU A O 1
ATOM 668 N N . PRO A 1 82 ? -4.936 -15.087 4.622 1.00 68.88 82 PRO A N 1
ATOM 669 C CA . PRO A 1 82 ? -3.992 -15.996 5.239 1.00 68.88 82 PRO A CA 1
ATOM 670 C C . PRO A 1 82 ? -2.791 -16.159 4.304 1.00 68.88 82 PRO A C 1
ATOM 672 O O . PRO A 1 82 ? -2.806 -16.927 3.349 1.00 68.88 82 PRO A O 1
ATOM 675 N N . LYS A 1 83 ? -1.721 -15.410 4.589 1.00 63.50 83 LYS A N 1
ATOM 676 C CA . LYS A 1 83 ? -0.444 -15.492 3.862 1.00 63.50 83 LYS A CA 1
ATOM 677 C C . LYS A 1 83 ? 0.288 -16.810 4.102 1.00 63.50 83 LYS A C 1
ATOM 679 O O . LYS A 1 83 ? 1.242 -17.115 3.392 1.00 63.50 83 LYS A O 1
ATOM 684 N N . ALA A 1 84 ? -0.117 -17.565 5.120 1.00 68.00 84 ALA A N 1
ATOM 685 C CA . ALA A 1 84 ? 0.464 -18.857 5.422 1.00 68.00 84 ALA A CA 1
ATOM 686 C C . ALA A 1 84 ? -0.307 -19.952 4.670 1.00 68.00 84 ALA A C 1
ATO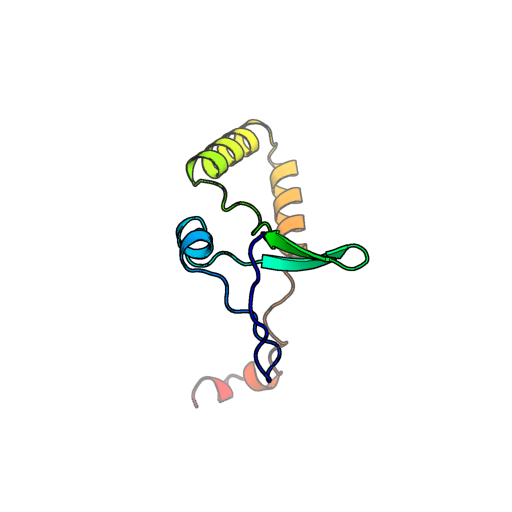M 688 O O . ALA A 1 84 ? -1.528 -20.037 4.826 1.00 68.00 84 ALA A O 1
ATOM 689 N N . PRO A 1 85 ? 0.372 -20.806 3.885 1.00 71.81 85 PRO A N 1
ATOM 690 C CA . PRO A 1 85 ? -0.252 -22.027 3.400 1.00 71.81 85 PRO A CA 1
ATOM 691 C C . PRO A 1 85 ? -0.738 -22.851 4.597 1.00 71.81 85 PRO A C 1
ATOM 693 O O . PRO A 1 85 ? -0.115 -22.834 5.663 1.00 71.81 85 PRO A O 1
ATOM 696 N N . HIS A 1 86 ? -1.845 -23.577 4.423 1.00 71.94 86 HIS A N 1
ATOM 697 C CA . HIS A 1 86 ? -2.273 -24.557 5.416 1.00 71.94 86 HIS A CA 1
ATOM 698 C C . HIS A 1 86 ? -1.100 -25.494 5.712 1.00 71.94 86 HIS A C 1
ATOM 700 O O . HIS A 1 86 ? -0.536 -26.095 4.794 1.00 71.94 86 HIS A O 1
ATOM 706 N N . LEU A 1 87 ? -0.702 -25.570 6.984 1.00 74.75 87 LEU A N 1
ATOM 707 C CA . LEU A 1 87 ? 0.331 -26.506 7.401 1.00 74.75 87 LEU A CA 1
ATOM 708 C C . LEU A 1 87 ? -0.152 -27.924 7.070 1.00 74.75 87 LEU A C 1
ATOM 710 O O . LEU A 1 87 ? -1.298 -28.247 7.389 1.00 74.75 87 LEU A O 1
ATOM 714 N N . PRO A 1 88 ? 0.680 -28.763 6.431 1.00 79.94 88 PRO A N 1
ATOM 715 C CA . PRO A 1 88 ? 0.340 -30.165 6.252 1.00 79.94 88 PRO A CA 1
ATOM 716 C C . PRO A 1 88 ? 0.170 -30.816 7.628 1.00 79.94 88 PRO A C 1
ATOM 718 O O . PRO A 1 88 ? 0.906 -30.492 8.560 1.00 79.94 88 PRO A O 1
ATOM 721 N N . ASP A 1 89 ? -0.774 -31.748 7.756 1.00 74.12 89 ASP A N 1
ATOM 722 C CA . ASP A 1 89 ? -1.101 -32.409 9.032 1.00 74.12 89 ASP A CA 1
ATOM 723 C C . ASP A 1 89 ? 0.123 -33.051 9.708 1.00 74.12 89 ASP A C 1
ATOM 725 O O . ASP A 1 89 ? 0.194 -33.184 10.930 1.00 74.12 89 ASP A O 1
ATOM 729 N N . GLU A 1 90 ? 1.114 -33.432 8.908 1.00 76.81 90 GLU A N 1
ATOM 730 C CA . GLU A 1 90 ? 2.401 -33.967 9.347 1.00 76.81 90 GLU A CA 1
ATOM 731 C C . GLU A 1 90 ? 3.218 -32.939 10.142 1.00 76.81 90 GLU A C 1
ATOM 733 O O . GLU A 1 90 ? 3.799 -33.299 11.158 1.00 76.81 90 GLU A O 1
ATOM 738 N N . ALA A 1 91 ? 3.177 -31.652 9.780 1.00 70.56 91 ALA A N 1
ATOM 739 C CA . ALA A 1 91 ? 3.876 -30.579 10.495 1.00 70.56 91 ALA A CA 1
ATOM 740 C C . ALA A 1 91 ? 3.281 -30.280 11.885 1.00 70.56 91 ALA A C 1
ATOM 742 O O . ALA A 1 91 ? 3.907 -29.599 12.695 1.00 70.56 91 ALA A O 1
ATOM 743 N N . LEU A 1 92 ? 2.079 -30.786 12.178 1.00 74.50 92 LEU A N 1
ATOM 744 C CA . LEU A 1 92 ? 1.456 -30.703 13.502 1.00 74.50 92 LEU A CA 1
ATOM 745 C C . LEU A 1 92 ? 1.802 -31.909 14.390 1.00 74.50 92 LEU A C 1
ATOM 747 O O . LEU A 1 92 ? 1.433 -31.935 15.568 1.00 74.50 92 LEU A O 1
ATOM 751 N N . ARG A 1 93 ? 2.501 -32.924 13.861 1.00 80.50 93 ARG A N 1
ATOM 752 C CA . ARG A 1 93 ? 2.898 -34.101 14.638 1.00 80.50 93 ARG A CA 1
ATOM 753 C C . ARG A 1 93 ? 4.098 -33.774 15.512 1.00 80.50 93 ARG A C 1
ATOM 755 O O . ARG A 1 93 ? 5.087 -33.210 15.062 1.00 80.50 93 ARG A O 1
ATOM 762 N N . ARG A 1 94 ? 4.035 -34.218 16.771 1.00 74.62 94 ARG A N 1
ATOM 763 C CA . ARG A 1 94 ? 5.101 -34.036 17.774 1.00 74.62 94 ARG A CA 1
ATOM 764 C C . ARG A 1 94 ? 6.472 -34.535 17.297 1.00 74.62 94 ARG A C 1
ATOM 766 O O . ARG A 1 94 ? 7.492 -34.014 17.727 1.00 74.62 94 ARG A O 1
ATOM 773 N N . GLU A 1 95 ? 6.475 -35.554 16.445 1.00 79.50 95 GLU A N 1
ATOM 774 C CA . GLU A 1 95 ? 7.670 -36.180 15.870 1.00 79.50 95 GLU A CA 1
ATOM 775 C C . GLU A 1 95 ? 8.458 -35.210 14.977 1.00 79.50 95 GLU A C 1
ATOM 777 O O . GLU A 1 95 ? 9.679 -35.226 15.001 1.00 79.50 95 GLU A O 1
ATOM 782 N N . SER A 1 96 ? 7.775 -34.296 14.286 1.00 66.56 96 SER A N 1
ATOM 783 C CA . SER A 1 96 ? 8.364 -33.368 13.312 1.00 66.56 96 SER A CA 1
ATOM 784 C C . SER A 1 96 ? 8.985 -32.105 13.925 1.00 66.56 96 SER A C 1
ATOM 786 O O . SER A 1 96 ? 9.478 -31.255 13.194 1.00 66.56 96 SER A O 1
ATOM 788 N N . PHE A 1 97 ? 8.945 -31.949 15.253 1.00 67.25 97 PHE A N 1
ATOM 789 C CA . PHE A 1 97 ? 9.512 -30.788 15.959 1.00 67.25 97 PHE A CA 1
ATOM 790 C C . PHE A 1 97 ? 10.970 -30.975 16.398 1.00 67.25 97 PHE A C 1
ATOM 792 O O . PHE A 1 97 ? 11.588 -30.011 16.852 1.00 67.25 97 PHE A O 1
ATOM 799 N N . TYR A 1 98 ? 11.488 -32.204 16.338 1.00 68.06 98 TYR A N 1
ATOM 800 C CA . TYR A 1 98 ? 12.804 -32.566 16.878 1.00 68.06 98 TYR A CA 1
ATOM 801 C C . TYR A 1 98 ? 13.788 -33.095 15.824 1.00 68.06 98 TYR A C 1
ATOM 803 O O . TYR A 1 98 ? 14.909 -33.444 16.200 1.00 68.06 98 TYR A O 1
ATOM 811 N N . ASP A 1 99 ? 13.376 -33.141 14.555 1.00 59.78 99 ASP A N 1
ATOM 812 C CA . ASP A 1 99 ? 14.266 -33.316 13.398 1.00 59.78 99 ASP A CA 1
ATOM 813 C C . ASP A 1 99 ? 14.835 -31.957 12.955 1.00 59.78 99 ASP A C 1
ATOM 815 O O . ASP A 1 99 ? 16.038 -31.903 12.606 1.00 59.78 99 ASP A O 1
#

pLDDT: mean 79.7, std 10.45, range [52.12, 95.62]

Sequence (99 aa):
MQRARLDKRGRVTLPEEILSQLRPDSEFEVVRDGSSLRLVPVEEPARRSVKELQSEAERYWAETTSEQRAKDFLAWIDSLEPKAPHLPDEALRRESFYD

Mean predicted aligned error: 15.95 Å

Secondary structure (DSSP, 8-state):
---PEEPTTSPEEPPHHHHTTSPTT--EEEEEETTEEEEEE---S----HHHHHHHHHHHHHH--HHHHHHHHHHHHHHS---SPPPPGGGGSGGGG--

Radius of gyration: 24.54 Å; Cα contacts (8 Å, |Δi|>4): 43; chains: 1; bounding box: 38×54×54 Å

Foldseek 3Di:
DDDWDQDPVRDTDDDPVVVVVDDPPWDWDWDDDPPDTDTDTPPPVPPDPPVRVVVVVVVCVVPDDPVRVVVVVVVVVVPDDPPDDDDDPVCVDPVNPPD

Solvent-accessible surface area (backbone atoms only — not comparable to full-atom values): 6570 Å² total; per-residue (Å²): 137,89,82,68,54,70,48,99,82,72,48,69,53,73,58,66,80,58,56,74,75,49,65,86,91,67,54,66,42,81,44,78,55,92,95,42,80,42,80,41,71,52,77,62,77,69,84,70,50,72,67,58,55,49,56,50,50,55,48,50,67,71,73,51,51,75,68,54,51,54,52,54,50,51,54,52,56,72,66,52,73,78,86,64,76,82,76,56,76,65,76,74,35,81,74,64,78,80,118